Protein AF-A0A528V2T0-F1 (afdb_monomer_lite)

Secondary structure (DSSP, 8-state):
---SPPP-----SSEEEEEEEEEETTEEEEEEEEETT--------TTSSHHHHHHHHHTSS-EE-SEEEETTEESPPPP-

Structure (mmCIF, N/CA/C/O backbone):
data_AF-A0A528V2T0-F1
#
_entry.id   AF-A0A528V2T0-F1
#
loop_
_atom_site.group_PDB
_atom_site.id
_atom_site.type_symbol
_atom_site.label_atom_id
_atom_site.label_alt_id
_atom_site.label_comp_id
_atom_site.label_asym_id
_atom_site.label_entity_id
_atom_site.label_seq_id
_atom_site.pdbx_PDB_ins_code
_atom_site.Cartn_x
_atom_site.Cartn_y
_atom_site.Cartn_z
_atom_site.occupancy
_atom_site.B_iso_or_equiv
_atom_site.auth_seq_id
_atom_site.auth_comp_id
_atom_site.auth_asym_id
_atom_site.auth_atom_id
_atom_site.pdbx_PDB_model_num
ATOM 1 N N . GLY A 1 1 ? -30.164 20.401 12.670 1.00 57.91 1 GLY A N 1
ATOM 2 C CA . GLY A 1 1 ? -29.732 20.242 11.272 1.00 57.91 1 GLY A CA 1
ATOM 3 C C . GLY A 1 1 ? -28.803 19.059 11.213 1.00 57.91 1 GLY A C 1
ATOM 4 O O . GLY A 1 1 ? -27.604 19.216 11.075 1.00 57.91 1 GLY A O 1
ATOM 5 N N . ASP A 1 2 ? -29.380 17.893 11.417 1.00 75.75 2 ASP A N 1
ATOM 6 C CA . ASP A 1 2 ? -28.787 16.619 11.816 1.00 75.75 2 ASP A CA 1
ATOM 7 C C . ASP A 1 2 ? -29.061 15.605 10.697 1.00 75.75 2 ASP A C 1
ATOM 9 O O . ASP A 1 2 ? -29.440 14.462 10.913 1.00 75.75 2 ASP A O 1
ATOM 13 N N . LEU A 1 3 ? -28.894 16.086 9.458 1.00 82.56 3 LEU A N 1
ATOM 14 C CA . LEU A 1 3 ? -29.236 15.378 8.222 1.00 82.56 3 LEU A CA 1
ATOM 15 C C . LEU A 1 3 ? -28.407 14.110 8.004 1.00 82.56 3 LEU A C 1
ATOM 17 O O . LEU A 1 3 ? -28.802 13.263 7.208 1.00 82.56 3 LEU A O 1
ATOM 21 N N . PHE A 1 4 ? -27.280 13.972 8.704 1.00 78.81 4 PHE A N 1
ATOM 22 C CA . PHE A 1 4 ? -26.427 12.798 8.621 1.00 78.81 4 PHE A CA 1
ATOM 23 C C . PHE A 1 4 ? -26.088 12.275 10.014 1.00 78.81 4 PHE A C 1
ATOM 25 O O . PHE A 1 4 ? -25.863 13.073 10.932 1.00 78.81 4 PHE A O 1
ATOM 32 N N . PRO A 1 5 ? -26.023 10.942 10.174 1.00 79.44 5 PRO A N 1
ATOM 33 C CA . PRO A 1 5 ? -25.549 10.343 11.407 1.00 79.44 5 PRO A CA 1
ATOM 34 C C . PRO A 1 5 ? -24.128 10.824 11.712 1.00 79.44 5 PRO A C 1
ATOM 36 O O . PRO A 1 5 ? -23.284 10.954 10.823 1.00 79.44 5 PRO A O 1
ATOM 39 N N . GLN A 1 6 ? -23.869 11.081 12.992 1.00 74.25 6 GLN A N 1
ATOM 40 C CA . GLN A 1 6 ? -22.524 11.361 13.484 1.00 74.25 6 GLN A CA 1
ATOM 41 C C . GLN A 1 6 ? -21.652 10.132 13.213 1.00 74.25 6 GLN A C 1
ATOM 43 O O . GLN A 1 6 ? -21.998 9.026 13.631 1.00 74.25 6 GLN A O 1
ATOM 48 N N . TRP A 1 7 ? -20.541 10.314 12.498 1.00 76.38 7 TRP A N 1
ATOM 49 C CA . TRP A 1 7 ? -19.630 9.213 12.204 1.00 76.38 7 TRP A CA 1
ATOM 50 C C . TRP A 1 7 ? -19.068 8.636 13.507 1.00 76.38 7 TRP A C 1
ATOM 52 O O . TRP A 1 7 ? -18.391 9.330 14.265 1.00 76.38 7 TRP A O 1
ATOM 62 N N . GLN A 1 8 ? -19.317 7.352 13.748 1.00 73.38 8 GLN A N 1
ATOM 63 C CA . GLN A 1 8 ? -18.703 6.600 14.837 1.00 73.38 8 GLN A CA 1
ATOM 64 C C . GLN A 1 8 ? -17.627 5.695 14.247 1.00 73.38 8 GLN A C 1
ATOM 66 O O . GLN A 1 8 ? -17.924 4.694 13.592 1.00 73.38 8 GLN A O 1
ATOM 71 N N . ALA A 1 9 ? -16.362 6.055 14.468 1.00 72.31 9 ALA A N 1
ATOM 72 C CA . ALA A 1 9 ? -15.250 5.212 14.058 1.00 72.31 9 ALA A CA 1
ATOM 73 C C . ALA A 1 9 ? -15.365 3.846 14.753 1.00 72.31 9 ALA A C 1
ATOM 75 O O . ALA A 1 9 ? -15.392 3.770 15.978 1.00 72.31 9 ALA A O 1
ATOM 76 N N . SER A 1 10 ? -15.435 2.779 13.959 1.00 73.56 10 SER A N 1
ATOM 77 C CA . SER A 1 10 ? -15.555 1.392 14.432 1.00 73.56 10 SER A CA 1
ATOM 78 C C . SER A 1 10 ? -14.298 0.578 14.112 1.00 73.56 10 SER A C 1
ATOM 80 O O . SER A 1 10 ? -14.378 -0.626 13.878 1.00 73.56 10 SER A O 1
ATOM 82 N N . ALA A 1 11 ? -13.133 1.235 14.061 1.00 75.44 11 ALA A N 1
ATOM 83 C CA . ALA A 1 11 ? -11.876 0.570 13.743 1.00 75.44 11 ALA A CA 1
ATOM 84 C C . ALA A 1 11 ? -11.544 -0.494 14.807 1.00 75.44 11 ALA A C 1
ATOM 86 O O . ALA A 1 11 ? -11.353 -0.177 15.982 1.00 75.44 11 ALA A O 1
ATOM 87 N N . SER A 1 12 ? -11.485 -1.759 14.395 1.00 84.19 12 SER A N 1
ATOM 88 C CA . SER A 1 12 ? -11.058 -2.880 15.241 1.00 84.19 12 SER A CA 1
ATOM 89 C C . SER A 1 12 ? -9.532 -2.927 15.362 1.00 84.19 12 SER A C 1
ATOM 91 O O . SER A 1 12 ? -8.823 -2.373 14.531 1.00 84.19 12 SER A O 1
ATOM 93 N N . ALA A 1 13 ? -8.994 -3.647 16.349 1.00 84.06 13 ALA A N 1
ATOM 94 C CA . ALA A 1 13 ? -7.556 -3.919 16.429 1.00 84.06 13 ALA A CA 1
ATOM 95 C C . ALA A 1 13 ? -7.040 -4.819 15.284 1.00 84.06 13 ALA A C 1
ATOM 97 O O . ALA A 1 13 ? -5.836 -4.874 15.045 1.00 84.06 13 ALA A O 1
ATOM 98 N N . ALA A 1 14 ? -7.929 -5.533 14.585 1.00 90.75 14 ALA A N 1
ATOM 99 C CA . ALA A 1 14 ? -7.559 -6.426 13.493 1.00 90.75 14 ALA A CA 1
ATOM 100 C C . ALA A 1 14 ? -7.232 -5.656 12.201 1.00 90.75 14 ALA A C 1
ATOM 102 O O . ALA A 1 14 ? -8.072 -4.908 11.688 1.00 90.75 14 ALA A O 1
ATOM 103 N N . ASN A 1 15 ? -6.046 -5.898 11.637 1.00 94.62 15 ASN A N 1
ATOM 104 C CA . ASN A 1 15 ? -5.651 -5.359 10.336 1.00 94.62 15 ASN A CA 1
ATOM 105 C C . ASN A 1 15 ? -6.441 -6.040 9.209 1.00 94.62 15 ASN A C 1
ATOM 107 O O . ASN A 1 15 ? -6.394 -7.260 9.059 1.00 94.62 15 ASN A O 1
ATOM 111 N N . ALA A 1 16 ? -7.142 -5.238 8.411 1.00 95.19 16 ALA A N 1
ATOM 112 C CA . ALA A 1 16 ? -7.750 -5.664 7.157 1.00 95.19 16 ALA A CA 1
ATOM 113 C C . ALA A 1 16 ? -6.703 -5.733 6.039 1.00 95.19 16 ALA A C 1
ATOM 115 O O . ALA A 1 16 ? -6.727 -6.655 5.233 1.00 95.19 16 ALA A O 1
ATOM 116 N N . ILE A 1 17 ? -5.758 -4.792 6.002 1.00 96.81 17 ILE A N 1
ATOM 117 C CA . ILE A 1 17 ? -4.642 -4.804 5.050 1.00 96.81 17 ILE A CA 1
ATOM 118 C C . ILE A 1 17 ? -3.352 -4.602 5.832 1.00 96.81 17 ILE A C 1
ATOM 120 O O . ILE A 1 17 ? -3.277 -3.745 6.709 1.00 96.81 17 ILE A O 1
ATOM 124 N N . SER A 1 18 ? -2.340 -5.399 5.519 1.00 97.81 18 SER A N 1
ATOM 125 C CA . SER A 1 18 ? -0.988 -5.252 6.040 1.00 97.81 18 SER A CA 1
ATOM 126 C C . SER A 1 18 ? -0.017 -5.553 4.914 1.00 97.81 18 SER A C 1
ATOM 128 O O . SER A 1 18 ? -0.091 -6.628 4.326 1.00 97.81 18 SER A O 1
ATOM 130 N N . VAL A 1 19 ? 0.866 -4.615 4.588 1.00 98.19 19 VAL A N 1
ATOM 131 C CA . VAL A 1 19 ? 1.934 -4.821 3.605 1.00 98.19 19 VAL A CA 1
ATOM 132 C C . VAL A 1 19 ? 3.265 -4.358 4.168 1.00 98.19 19 VAL A C 1
ATOM 134 O O . VAL A 1 19 ? 3.320 -3.396 4.941 1.00 98.19 19 VAL A O 1
ATOM 137 N N . ARG A 1 20 ? 4.337 -5.056 3.797 1.00 98.50 20 ARG A N 1
ATOM 138 C CA . ARG A 1 20 ? 5.707 -4.703 4.166 1.00 98.50 20 ARG A CA 1
ATOM 139 C C . ARG A 1 20 ? 6.584 -4.565 2.940 1.00 98.50 20 ARG A C 1
ATOM 141 O O . ARG A 1 20 ? 6.563 -5.433 2.061 1.00 98.50 20 ARG A O 1
ATOM 148 N N . ASN A 1 21 ? 7.371 -3.498 2.892 1.00 98.38 21 ASN A N 1
ATOM 149 C CA . ASN A 1 21 ? 8.256 -3.163 1.786 1.00 98.38 21 ASN A CA 1
ATOM 150 C C . ASN A 1 21 ? 7.522 -3.222 0.429 1.00 98.38 21 ASN A C 1
ATOM 152 O O . ASN A 1 21 ? 7.933 -3.903 -0.513 1.00 98.38 21 ASN A O 1
ATOM 156 N N . PHE A 1 22 ? 6.349 -2.593 0.377 1.00 98.25 22 PHE A N 1
ATOM 157 C CA . PHE A 1 22 ? 5.487 -2.571 -0.792 1.00 98.25 22 PHE A CA 1
ATOM 158 C C . PHE A 1 22 ? 5.971 -1.535 -1.808 1.00 98.25 22 PHE A C 1
ATOM 160 O O . PHE A 1 22 ? 6.251 -0.389 -1.469 1.00 98.25 22 PHE A O 1
ATOM 167 N N . SER A 1 23 ? 6.041 -1.917 -3.077 1.00 98.12 23 SER A N 1
ATOM 168 C CA . SER A 1 23 ? 6.317 -1.001 -4.183 1.00 98.12 23 SER A CA 1
ATOM 169 C C . SER A 1 23 ? 5.416 -1.306 -5.371 1.00 98.12 23 SER A C 1
ATOM 171 O O . SER A 1 23 ? 5.291 -2.464 -5.772 1.00 98.12 23 SER A O 1
ATOM 173 N N . ALA A 1 24 ? 4.874 -0.259 -5.982 1.00 97.00 24 ALA A N 1
ATOM 174 C CA . ALA A 1 24 ? 4.098 -0.302 -7.217 1.00 97.00 24 ALA A CA 1
ATOM 175 C C . ALA A 1 24 ? 4.273 1.040 -7.936 1.00 97.00 24 ALA A C 1
ATOM 177 O O . ALA A 1 24 ? 4.266 2.079 -7.280 1.00 97.00 24 ALA A O 1
ATOM 178 N N . GLY A 1 25 ? 4.489 1.034 -9.255 1.00 96.69 25 GLY A N 1
ATOM 179 C CA . GLY A 1 25 ? 4.749 2.266 -10.014 1.00 96.69 25 GLY A CA 1
ATOM 180 C C . GLY A 1 25 ? 5.848 3.140 -9.383 1.00 96.69 25 GLY A C 1
ATOM 181 O O . GLY A 1 25 ? 6.999 2.698 -9.256 1.00 96.69 25 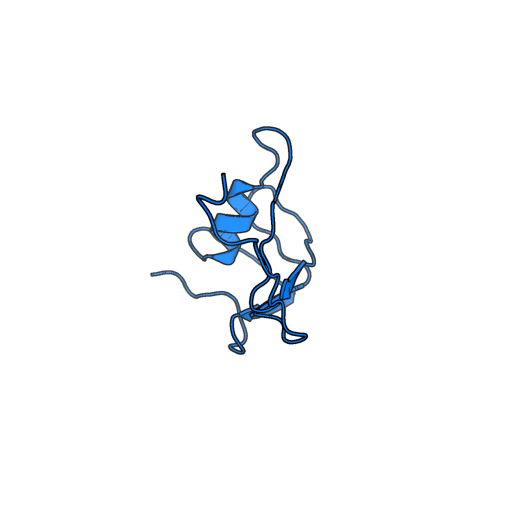GLY A O 1
ATOM 182 N N . LEU A 1 26 ? 5.482 4.364 -8.991 1.00 96.31 26 LEU A N 1
ATOM 183 C CA . LEU A 1 26 ? 6.322 5.358 -8.313 1.00 96.31 26 LEU A CA 1
ATOM 184 C C . LEU A 1 26 ? 6.459 5.140 -6.799 1.00 96.31 26 LEU A C 1
ATOM 186 O O . LEU A 1 26 ? 7.396 5.670 -6.203 1.00 96.31 26 LEU A O 1
ATOM 190 N N . MET A 1 27 ? 5.579 4.356 -6.176 1.00 96.25 27 MET A N 1
ATOM 191 C CA . MET A 1 27 ? 5.661 4.044 -4.749 1.00 96.25 27 MET A CA 1
ATOM 192 C C . MET A 1 27 ? 6.790 3.061 -4.465 1.00 96.25 27 MET A C 1
ATOM 194 O O . MET A 1 27 ? 6.947 2.045 -5.155 1.00 96.25 27 MET A O 1
ATOM 198 N N . ARG A 1 28 ? 7.583 3.370 -3.436 1.00 96.88 28 ARG A N 1
ATOM 199 C CA . ARG A 1 28 ? 8.780 2.619 -3.049 1.00 96.88 28 ARG A CA 1
ATOM 200 C C . ARG A 1 28 ? 8.748 2.299 -1.565 1.00 96.88 28 ARG A C 1
ATOM 202 O O . ARG A 1 28 ? 8.517 3.191 -0.756 1.00 96.88 28 ARG A O 1
ATOM 209 N N . ASP A 1 29 ? 9.019 1.035 -1.265 1.00 97.38 29 ASP A N 1
ATOM 210 C CA . ASP A 1 29 ? 9.331 0.507 0.062 1.00 97.38 29 ASP A CA 1
ATOM 211 C C . ASP A 1 29 ? 8.359 0.971 1.173 1.00 97.38 29 ASP A C 1
ATOM 213 O O . ASP A 1 29 ? 8.761 1.372 2.262 1.00 97.38 29 ASP A O 1
ATOM 217 N N . VAL A 1 30 ? 7.056 0.921 0.882 1.00 97.44 30 VAL A N 1
ATOM 218 C CA . VAL A 1 30 ? 5.974 1.343 1.781 1.00 97.44 30 VAL A CA 1
ATOM 219 C C . VAL A 1 30 ? 5.628 0.230 2.771 1.00 97.44 30 VAL A C 1
ATOM 221 O O . VAL A 1 30 ? 5.299 -0.889 2.373 1.00 97.44 30 VAL A O 1
ATOM 224 N N . ASP A 1 31 ? 5.619 0.562 4.059 1.00 98.19 31 ASP A N 1
ATOM 225 C CA . ASP A 1 31 ? 4.989 -0.244 5.104 1.00 98.19 31 ASP A CA 1
ATOM 226 C C . ASP A 1 31 ? 3.645 0.389 5.474 1.00 98.19 31 ASP A C 1
ATOM 228 O O . ASP A 1 31 ? 3.577 1.575 5.803 1.00 98.19 31 ASP A O 1
ATOM 232 N N . LEU A 1 32 ? 2.566 -0.392 5.408 1.00 97.12 32 LEU A N 1
ATOM 233 C CA . LEU A 1 32 ? 1.215 0.102 5.668 1.00 97.12 32 LEU A CA 1
ATOM 234 C C . LEU A 1 32 ? 0.378 -0.956 6.385 1.00 97.12 32 LEU A C 1
ATOM 236 O O . LEU A 1 32 ? 0.353 -2.118 5.978 1.00 97.12 32 LEU A O 1
ATOM 240 N N . ASP A 1 33 ? -0.333 -0.525 7.424 1.00 97.06 33 ASP A N 1
ATOM 241 C CA . ASP A 1 33 ? -1.367 -1.294 8.111 1.00 97.06 33 ASP A CA 1
ATOM 242 C C . ASP A 1 33 ? -2.669 -0.494 8.102 1.00 97.06 33 ASP A C 1
ATOM 244 O O . ASP A 1 33 ? -2.675 0.687 8.446 1.00 97.06 33 ASP A O 1
ATOM 248 N N . ILE A 1 34 ? -3.766 -1.145 7.720 1.00 95.62 34 ILE A N 1
ATOM 249 C CA . ILE A 1 34 ? -5.114 -0.574 7.716 1.00 95.62 34 ILE A CA 1
ATOM 250 C C . ILE A 1 34 ? -6.006 -1.485 8.540 1.00 95.62 34 ILE A C 1
ATOM 252 O O . ILE A 1 34 ? -6.127 -2.681 8.252 1.00 95.62 34 ILE A O 1
ATOM 256 N N . ARG A 1 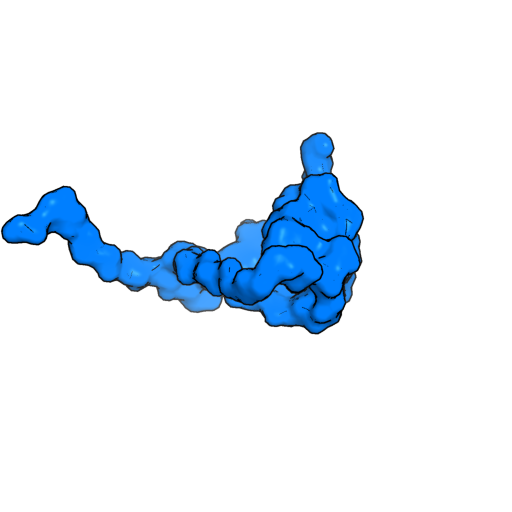35 ? -6.648 -0.927 9.561 1.00 95.19 35 ARG A N 1
ATOM 257 C CA . ARG A 1 35 ? -7.541 -1.667 10.449 1.00 95.19 35 ARG A CA 1
ATOM 258 C C . ARG A 1 35 ? -8.911 -1.891 9.823 1.00 95.19 35 ARG A C 1
ATOM 260 O O . ARG A 1 35 ? -9.400 -1.110 9.012 1.00 95.19 35 ARG A O 1
ATOM 267 N N . THR A 1 36 ? -9.574 -2.960 10.248 1.00 93.25 36 THR A N 1
ATOM 268 C CA . THR A 1 36 ? -10.961 -3.233 9.853 1.00 93.25 36 THR A CA 1
ATOM 269 C C . THR A 1 36 ? -11.854 -2.085 10.315 1.00 93.25 36 THR A C 1
ATOM 271 O O . THR A 1 36 ? -11.925 -1.829 11.513 1.00 93.25 36 THR A O 1
ATOM 274 N N . GLY A 1 37 ? -12.531 -1.409 9.381 1.00 90.50 37 GLY A N 1
ATOM 275 C CA . GLY A 1 37 ? -13.398 -0.256 9.663 1.00 90.50 37 GLY A CA 1
ATOM 276 C C . GLY A 1 37 ? -12.682 1.101 9.714 1.00 90.50 37 GLY A C 1
ATOM 277 O O . GLY A 1 37 ? -13.324 2.114 9.989 1.00 90.50 37 GLY A O 1
ATOM 278 N N . GLU A 1 38 ? -11.373 1.143 9.457 1.00 91.25 38 GLU A N 1
ATOM 279 C CA . GLU A 1 38 ? -10.616 2.388 9.317 1.00 91.25 38 GLU A CA 1
ATOM 280 C C . GLU A 1 38 ? -10.869 3.044 7.953 1.00 91.25 38 GLU A C 1
ATOM 282 O O . GLU A 1 38 ? -10.921 2.372 6.923 1.00 91.25 38 GLU A O 1
ATOM 287 N N . VAL A 1 39 ? -11.002 4.372 7.946 1.00 90.19 39 VAL A N 1
ATOM 288 C CA . VAL A 1 39 ? -11.050 5.177 6.719 1.00 90.19 39 VAL A CA 1
ATOM 289 C C . VAL A 1 39 ? -9.701 5.864 6.560 1.00 90.19 39 VAL A C 1
ATOM 291 O O . VAL A 1 39 ? -9.397 6.813 7.281 1.00 90.19 39 VAL A O 1
ATOM 294 N N . LEU A 1 40 ? -8.894 5.375 5.618 1.00 90.81 40 LEU A N 1
ATOM 295 C CA . LEU A 1 40 ? -7.580 5.931 5.308 1.00 90.81 40 LEU A CA 1
ATOM 296 C C . LEU A 1 40 ? -7.679 6.941 4.159 1.00 90.81 40 LEU A C 1
ATOM 298 O O . LEU A 1 40 ? -8.092 6.597 3.053 1.00 90.81 40 LEU A O 1
ATOM 302 N N . GLY A 1 41 ? -7.243 8.176 4.407 1.00 93.25 41 GLY A N 1
ATOM 303 C CA . GLY A 1 41 ? -7.005 9.172 3.363 1.00 93.25 41 GLY A CA 1
ATOM 304 C C . GLY A 1 41 ? -5.535 9.187 2.943 1.00 93.25 41 GLY A C 1
ATOM 305 O O . GLY A 1 41 ? -4.654 9.224 3.798 1.00 93.25 41 GLY A O 1
ATOM 306 N N . ILE A 1 42 ? -5.268 9.196 1.634 1.00 93.25 42 ILE A N 1
ATOM 307 C CA . ILE A 1 42 ? -3.912 9.272 1.071 1.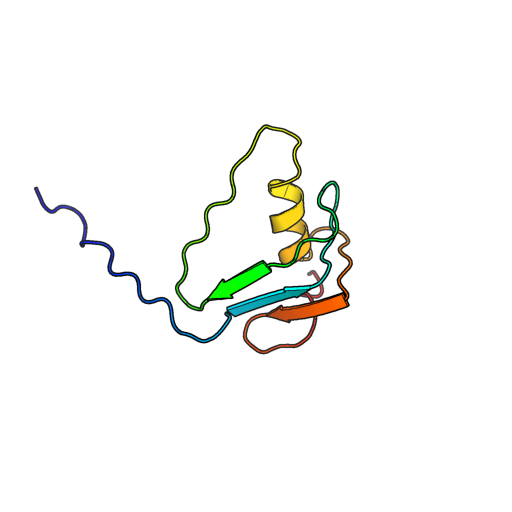00 93.25 42 ILE A CA 1
ATOM 308 C C . ILE A 1 42 ? -3.790 10.586 0.303 1.00 93.25 42 ILE A C 1
ATOM 310 O O . ILE A 1 42 ? -4.524 10.823 -0.654 1.00 93.25 42 ILE A O 1
ATOM 314 N N . GLY A 1 43 ? -2.887 11.458 0.748 1.00 92.81 43 GLY A N 1
ATOM 315 C CA .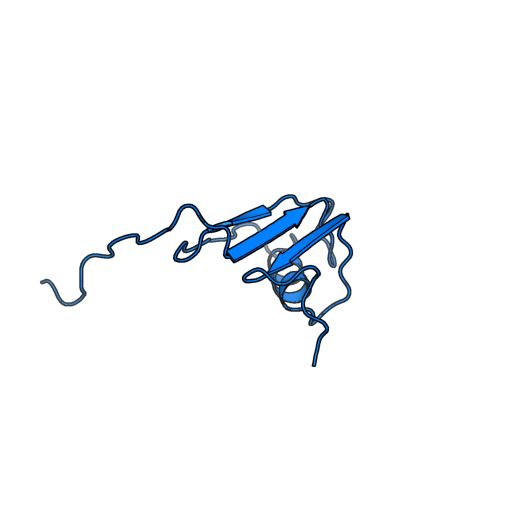 GLY A 1 43 ? -2.680 12.786 0.172 1.00 92.81 43 GLY A CA 1
ATOM 316 C C . GLY A 1 43 ? -1.335 12.937 -0.536 1.00 92.81 43 GLY A C 1
ATOM 317 O O . GLY A 1 43 ? -0.412 12.151 -0.343 1.00 92.81 43 GLY A O 1
ATOM 318 N N . GLY A 1 44 ? -1.220 13.986 -1.348 1.00 90.00 44 GLY A N 1
ATOM 319 C CA . GLY A 1 44 ? 0.031 14.464 -1.939 1.00 90.00 44 GLY A CA 1
ATOM 320 C C . GLY A 1 44 ? -0.212 15.203 -3.257 1.00 90.00 44 GLY A C 1
ATOM 321 O O . GLY A 1 44 ? -1.355 15.445 -3.640 1.00 90.00 44 GLY A O 1
ATOM 322 N N . LEU A 1 45 ? 0.867 15.578 -3.944 1.00 95.50 45 LEU A N 1
ATOM 323 C CA . LEU A 1 45 ? 0.784 16.261 -5.237 1.00 95.50 45 LEU A CA 1
ATOM 324 C C . LEU A 1 45 ? 0.535 15.271 -6.380 1.00 95.50 45 LEU A C 1
ATOM 326 O O . LEU A 1 45 ? 0.843 14.082 -6.262 1.00 95.50 45 LEU A O 1
ATOM 330 N N . VAL A 1 46 ? 0.009 15.781 -7.495 1.00 93.50 46 VAL A N 1
ATOM 331 C CA . VAL A 1 46 ? -0.159 15.009 -8.733 1.00 93.50 46 VAL A CA 1
ATOM 332 C C . VAL A 1 46 ? 1.182 14.401 -9.147 1.00 93.50 46 VAL A C 1
ATOM 334 O O . VAL A 1 46 ? 2.207 15.082 -9.139 1.00 93.50 46 VAL A O 1
ATOM 337 N N . GLY A 1 47 ? 1.161 13.116 -9.508 1.00 92.12 47 GLY A N 1
ATOM 338 C CA . GLY A 1 47 ? 2.349 12.389 -9.955 1.00 92.12 47 GLY A CA 1
ATOM 339 C C . GLY A 1 47 ? 3.261 11.895 -8.830 1.00 92.12 47 GLY A C 1
ATOM 340 O O . GLY A 1 47 ? 4.409 11.566 -9.103 1.00 92.12 47 GLY A O 1
ATOM 341 N N . GLN A 1 48 ? 2.782 11.831 -7.580 1.00 95.06 48 GLN A N 1
ATOM 342 C CA . GLN A 1 48 ? 3.551 11.262 -6.462 1.00 95.06 48 GLN A CA 1
ATOM 343 C C . GLN A 1 48 ? 3.150 9.833 -6.075 1.00 95.06 48 GLN A C 1
ATOM 345 O O . GLN A 1 48 ? 3.604 9.339 -5.050 1.00 95.06 48 GLN A O 1
ATOM 350 N N . GLY A 1 49 ? 2.349 9.148 -6.897 1.00 95.00 49 GLY A N 1
ATOM 351 C CA . GLY A 1 49 ? 2.120 7.703 -6.781 1.00 95.00 49 GLY A CA 1
ATOM 352 C C . GLY A 1 49 ? 0.975 7.278 -5.857 1.00 95.00 49 GLY A C 1
ATOM 353 O O . GLY A 1 49 ? 0.890 6.103 -5.514 1.00 95.00 49 GLY A O 1
ATOM 354 N N . GLN A 1 50 ? 0.085 8.186 -5.437 1.00 96.25 50 GLN A N 1
ATOM 355 C CA . GLN A 1 50 ? -1.100 7.809 -4.645 1.00 96.25 50 GLN A CA 1
ATOM 356 C C . GLN A 1 50 ? -1.977 6.817 -5.417 1.00 96.25 50 GLN A C 1
ATOM 358 O O . GLN A 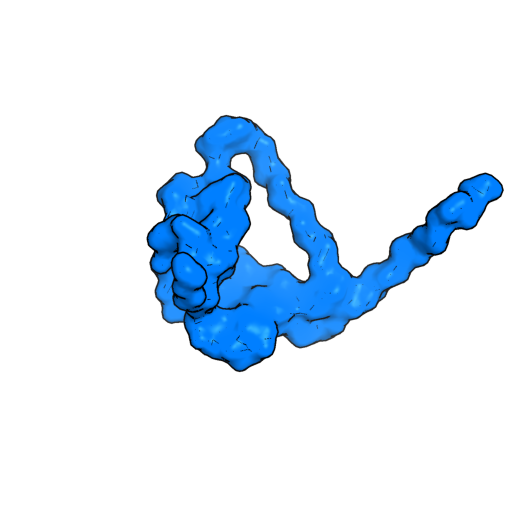1 50 ? -2.467 5.844 -4.850 1.00 96.25 50 GLN A O 1
ATOM 363 N N . GLU A 1 51 ? -2.126 7.052 -6.723 1.00 95.69 51 GLU A N 1
ATOM 364 C CA . GLU A 1 51 ? -2.809 6.142 -7.639 1.00 95.69 51 GLU A CA 1
ATOM 365 C C . GLU A 1 51 ? -2.096 4.785 -7.705 1.00 95.69 51 GLU A C 1
ATOM 367 O O . GLU A 1 51 ? -2.737 3.756 -7.509 1.00 95.69 51 GLU A O 1
ATOM 372 N N . ASP A 1 52 ? -0.770 4.772 -7.863 1.00 96.50 52 ASP A N 1
ATOM 373 C CA . ASP A 1 52 ? 0.016 3.534 -7.930 1.00 96.50 52 ASP A CA 1
ATOM 374 C C . ASP A 1 52 ? -0.099 2.686 -6.654 1.00 96.50 52 ASP A C 1
ATOM 376 O O . ASP A 1 52 ? -0.173 1.459 -6.737 1.00 96.50 52 ASP A O 1
ATOM 380 N N . LEU A 1 53 ? -0.146 3.321 -5.473 1.00 95.81 53 LEU A N 1
ATOM 381 C CA . LEU A 1 53 ? -0.364 2.624 -4.202 1.00 95.81 53 LEU A CA 1
ATOM 382 C C . LEU A 1 53 ? -1.690 1.858 -4.222 1.00 95.81 53 LEU A C 1
ATOM 384 O O . LEU A 1 53 ? -1.727 0.671 -3.902 1.00 95.81 53 LEU A O 1
ATOM 388 N N . LEU A 1 54 ? -2.771 2.532 -4.620 1.00 94.75 54 LEU A N 1
ATOM 389 C CA . LEU A 1 54 ? -4.113 1.954 -4.646 1.00 94.75 54 LEU A CA 1
ATOM 390 C C . LEU A 1 54 ? -4.242 0.880 -5.732 1.00 94.75 54 LEU A C 1
ATOM 392 O O . LEU A 1 54 ? -4.729 -0.215 -5.450 1.00 94.75 54 LEU A O 1
ATOM 396 N N . LEU A 1 55 ? -3.766 1.157 -6.949 1.00 95.00 55 LEU A N 1
ATOM 397 C CA . L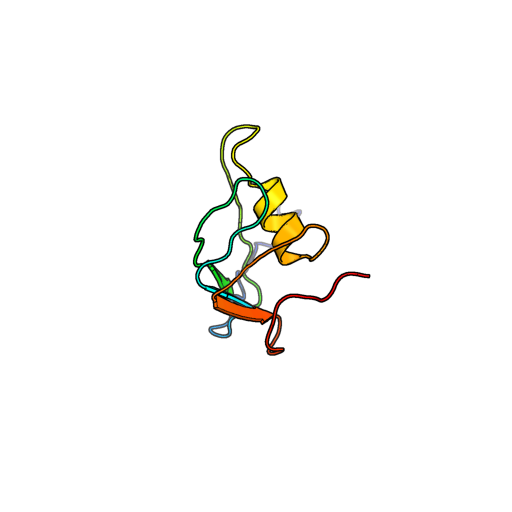EU A 1 55 ? -3.808 0.208 -8.062 1.00 95.00 55 LEU A CA 1
ATOM 398 C C . LEU A 1 55 ? -2.969 -1.041 -7.779 1.00 95.00 55 LEU A C 1
ATOM 400 O O . LEU A 1 55 ? -3.393 -2.151 -8.102 1.00 95.00 55 LEU A O 1
ATOM 404 N N . GLY A 1 56 ? -1.795 -0.882 -7.163 1.00 95.56 56 GLY A N 1
ATOM 405 C CA . GLY A 1 56 ? -0.930 -2.003 -6.815 1.00 95.56 56 GLY A CA 1
ATOM 406 C C . GLY A 1 56 ? -1.491 -2.852 -5.671 1.00 95.56 56 GLY A C 1
ATOM 407 O O . GLY A 1 56 ? -1.429 -4.076 -5.747 1.00 95.56 56 GLY A O 1
ATOM 408 N N . LEU A 1 57 ? -2.087 -2.236 -4.640 1.00 94.31 57 LEU A N 1
ATOM 409 C CA . LEU A 1 57 ? -2.781 -2.964 -3.566 1.00 94.31 57 LEU A CA 1
ATOM 410 C C . LEU A 1 57 ? -3.999 -3.735 -4.087 1.00 94.31 57 LEU A C 1
ATOM 412 O O . LEU A 1 57 ? -4.283 -4.829 -3.606 1.00 94.31 57 LEU A O 1
ATOM 416 N N . TYR A 1 58 ? -4.702 -3.177 -5.075 1.00 92.81 58 TYR A N 1
ATOM 417 C CA . TYR A 1 58 ? -5.820 -3.832 -5.754 1.00 92.81 58 TYR A CA 1
ATOM 418 C C . TYR A 1 58 ? -5.374 -4.953 -6.714 1.00 92.81 58 TYR A C 1
ATOM 420 O O . TYR A 1 58 ? -6.179 -5.811 -7.066 1.00 92.81 58 TYR A O 1
ATOM 428 N N . GLY A 1 59 ? -4.101 -4.976 -7.123 1.00 93.31 59 GLY A N 1
ATOM 429 C CA . GLY A 1 59 ? -3.567 -5.949 -8.080 1.00 93.31 59 GLY A CA 1
ATOM 430 C C . GLY A 1 59 ? -3.808 -5.594 -9.553 1.00 93.31 59 GLY A C 1
ATOM 431 O O . GLY A 1 59 ? -3.621 -6.447 -10.416 1.00 93.31 59 GLY A O 1
ATOM 432 N N . ALA A 1 60 ? -4.201 -4.351 -9.866 1.00 95.06 60 ALA A N 1
ATOM 433 C CA . ALA A 1 60 ? -4.384 -3.886 -11.250 1.00 95.06 60 ALA A CA 1
ATOM 434 C C . ALA A 1 60 ? -3.065 -3.573 -11.971 1.00 95.06 60 ALA A C 1
ATOM 436 O O . ALA A 1 60 ? -3.018 -3.573 -13.200 1.00 95.06 60 ALA A O 1
ATOM 437 N N . ILE A 1 61 ? -1.999 -3.289 -11.222 1.00 95.38 61 ILE A N 1
ATOM 438 C CA . ILE A 1 61 ? -0.654 -3.088 -11.766 1.00 95.38 61 ILE A CA 1
ATOM 439 C C . ILE A 1 61 ? 0.349 -3.977 -11.026 1.00 95.38 61 ILE A C 1
ATOM 441 O O . ILE A 1 61 ? 0.103 -4.341 -9.872 1.00 95.38 61 ILE A O 1
ATOM 445 N N . PRO A 1 62 ? 1.498 -4.314 -11.644 1.00 95.00 62 PRO A N 1
ATOM 446 C CA . PRO A 1 62 ? 2.535 -5.082 -10.975 1.00 95.00 62 PRO A CA 1
ATOM 447 C C . PRO A 1 62 ? 2.990 -4.408 -9.680 1.00 95.00 62 PRO A C 1
ATOM 449 O O . PRO A 1 62 ? 3.374 -3.236 -9.665 1.00 95.00 62 PRO A O 1
ATOM 452 N N . ALA A 1 63 ? 2.998 -5.190 -8.609 1.00 96.56 63 ALA A N 1
ATOM 453 C CA . ALA A 1 63 ? 3.468 -4.776 -7.303 1.00 96.56 63 ALA A CA 1
ATOM 454 C C . ALA A 1 63 ? 4.412 -5.830 -6.724 1.00 96.56 63 ALA A C 1
ATOM 456 O O . ALA A 1 63 ? 4.332 -7.019 -7.036 1.00 96.56 63 ALA A O 1
ATOM 457 N N . ARG A 1 64 ? 5.323 -5.379 -5.868 1.00 96.75 64 ARG A N 1
ATOM 458 C CA . ARG A 1 64 ? 6.253 -6.225 -5.116 1.00 96.75 64 ARG A CA 1
ATOM 459 C C . ARG A 1 64 ? 6.148 -5.887 -3.643 1.00 96.75 64 ARG A C 1
ATOM 461 O O . ARG A 1 64 ? 5.954 -4.731 -3.286 1.00 96.75 64 ARG A O 1
ATOM 468 N N . THR A 1 65 ? 6.276 -6.896 -2.799 1.00 98.00 65 THR A N 1
ATOM 469 C CA . THR A 1 65 ? 6.195 -6.755 -1.347 1.00 98.00 65 THR A CA 1
ATOM 470 C C . THR A 1 65 ? 6.982 -7.878 -0.686 1.00 98.00 65 THR A C 1
ATOM 472 O O . THR A 1 65 ? 7.097 -8.964 -1.255 1.00 98.00 65 THR A O 1
ATOM 475 N N . ALA A 1 66 ? 7.548 -7.617 0.490 1.00 98.12 66 ALA A N 1
ATOM 476 C CA . ALA A 1 66 ? 8.194 -8.649 1.296 1.00 98.12 66 ALA A CA 1
ATOM 477 C C . ALA A 1 66 ? 7.158 -9.558 1.973 1.00 98.12 66 ALA A C 1
ATOM 479 O O . ALA A 1 66 ? 7.346 -10.770 2.051 1.00 98.12 66 ALA A O 1
ATOM 480 N N . SER A 1 67 ? 6.056 -8.979 2.445 1.00 98.00 67 SER A N 1
ATOM 481 C CA . SER A 1 67 ? 4.920 -9.720 2.980 1.00 98.00 67 SER A CA 1
ATOM 482 C C . SER A 1 67 ? 3.641 -8.906 2.844 1.00 98.00 67 SER A C 1
ATOM 484 O O . SER A 1 67 ? 3.652 -7.682 2.966 1.00 98.00 67 SER A O 1
ATOM 486 N N . ALA A 1 68 ? 2.532 -9.599 2.606 1.00 97.44 68 ALA A N 1
ATOM 487 C CA . ALA A 1 68 ? 1.215 -8.992 2.547 1.00 97.44 68 ALA A CA 1
ATOM 488 C C . ALA A 1 68 ? 0.165 -9.900 3.185 1.00 97.44 68 ALA A C 1
ATOM 490 O O . ALA A 1 68 ? 0.257 -11.126 3.089 1.00 97.44 68 ALA A O 1
ATOM 491 N N . THR A 1 69 ? -0.841 -9.276 3.785 1.00 97.31 69 THR A N 1
ATOM 492 C CA . THR A 1 69 ? -2.069 -9.915 4.248 1.00 97.31 69 THR A CA 1
ATOM 493 C C . THR A 1 69 ? -3.249 -9.017 3.891 1.00 97.31 69 THR A C 1
ATOM 495 O O . THR A 1 69 ? -3.240 -7.830 4.220 1.00 97.31 69 THR A O 1
ATOM 498 N N . VAL A 1 70 ? -4.275 -9.580 3.257 1.00 95.06 70 VAL A N 1
ATOM 499 C CA . VAL A 1 70 ? -5.524 -8.894 2.903 1.00 95.06 70 VAL A CA 1
ATOM 500 C C . VAL A 1 70 ? -6.698 -9.711 3.430 1.00 95.06 70 VAL A C 1
ATOM 502 O O . VAL A 1 70 ? -6.896 -10.855 3.037 1.00 95.06 70 VAL A O 1
ATOM 505 N N . ASN A 1 71 ? -7.471 -9.138 4.349 1.00 92.94 71 ASN A N 1
ATOM 506 C CA . ASN A 1 71 ? -8.610 -9.763 5.026 1.00 92.94 71 ASN A CA 1
ATOM 507 C C . ASN A 1 71 ? -8.296 -11.170 5.570 1.00 92.94 71 ASN A C 1
ATOM 509 O O . ASN A 1 71 ? -9.098 -12.093 5.458 1.00 92.94 71 ASN A O 1
ATOM 513 N N . GLY A 1 72 ? -7.098 -11.337 6.137 1.00 92.69 72 GLY A N 1
ATOM 514 C CA . GLY A 1 72 ? -6.608 -12.611 6.672 1.00 92.69 72 GLY A CA 1
ATOM 515 C C . GLY A 1 72 ? -6.010 -13.574 5.638 1.00 92.69 72 GLY A C 1
ATOM 516 O O . GLY A 1 72 ? -5.382 -14.550 6.038 1.00 92.69 72 GLY A O 1
ATOM 517 N N . ALA A 1 73 ? -6.137 -13.306 4.335 1.00 93.69 73 ALA A N 1
ATOM 518 C CA . ALA A 1 73 ? -5.463 -14.072 3.289 1.00 93.69 73 ALA A CA 1
ATOM 519 C C . ALA A 1 73 ? -4.031 -13.563 3.085 1.00 93.69 73 ALA A C 1
ATOM 521 O O . ALA A 1 73 ? -3.805 -12.358 2.999 1.00 93.69 73 ALA A O 1
ATOM 522 N N . SER A 1 74 ? -3.058 -14.471 3.005 1.00 96.12 74 SER A N 1
ATOM 523 C CA . SER A 1 74 ? -1.664 -14.111 2.731 1.00 96.12 74 SER A CA 1
ATOM 524 C C . SER A 1 74 ? -1.438 -13.798 1.252 1.00 96.12 74 SER A C 1
ATOM 526 O O . SER A 1 74 ? -1.914 -14.520 0.380 1.00 96.12 74 SER A O 1
ATOM 528 N N . GLY A 1 75 ? -0.631 -12.772 0.989 1.00 94.81 75 GLY A N 1
ATOM 529 C CA . GLY A 1 75 ? -0.290 -12.294 -0.348 1.00 94.81 75 GLY A CA 1
ATOM 530 C C . GLY A 1 75 ? -1.088 -11.062 -0.777 1.00 94.81 75 GLY A C 1
ATOM 531 O O . GLY A 1 75 ? -2.005 -10.610 -0.092 1.00 94.81 75 GLY A O 1
ATOM 532 N N . LEU A 1 76 ? -0.690 -10.497 -1.917 1.00 93.50 76 LEU A N 1
ATOM 533 C CA . LEU A 1 76 ? -1.485 -9.490 -2.616 1.00 93.50 76 LEU A CA 1
ATOM 534 C C . LEU A 1 76 ? -2.618 -10.179 -3.390 1.00 93.50 76 LEU A C 1
ATOM 536 O O . LEU A 1 76 ? -2.470 -11.350 -3.758 1.00 93.50 76 LEU A O 1
ATOM 540 N N . PRO A 1 77 ? -3.720 -9.474 -3.685 1.00 89.38 77 PRO A N 1
ATOM 541 C CA . PRO A 1 77 ? -4.732 -9.984 -4.595 1.00 89.38 77 PRO A CA 1
ATOM 542 C C . PRO A 1 77 ? -4.087 -10.326 -5.944 1.00 89.38 77 PRO A C 1
ATOM 544 O O . PRO A 1 77 ? -3.423 -9.491 -6.559 1.00 89.38 77 PRO A O 1
ATOM 547 N N . SER A 1 78 ? -4.261 -11.561 -6.410 1.00 73.38 78 SER A N 1
ATOM 548 C CA . SER A 1 78 ? -3.984 -11.914 -7.800 1.00 73.38 78 SER A CA 1
ATOM 549 C C . SER A 1 78 ? -5.085 -11.285 -8.653 1.00 73.38 78 SER A C 1
ATOM 551 O O . SER A 1 78 ? -6.253 -11.604 -8.432 1.00 73.38 78 SER A O 1
ATOM 553 N N . GLY A 1 79 ? -4.724 -10.361 -9.549 1.00 64.94 79 GLY A N 1
ATOM 554 C CA . GLY A 1 79 ? -5.673 -9.627 -10.392 1.00 64.94 79 GLY A CA 1
ATOM 555 C C . GLY A 1 79 ? -6.657 -10.528 -11.153 1.00 64.94 79 GLY A C 1
ATOM 556 O O . GLY A 1 79 ? -6.402 -11.717 -11.358 1.00 64.94 79 GLY A O 1
ATOM 557 N N . VAL A 1 80 ? -7.790 -9.934 -11.540 1.00 44.75 80 VAL A N 1
ATOM 558 C CA . VAL A 1 80 ? -8.760 -10.496 -12.499 1.00 44.75 80 VAL A CA 1
ATOM 559 C C . VAL A 1 80 ? -8.225 -10.489 -13.925 1.00 44.75 80 VAL A C 1
ATOM 561 O O . VAL A 1 80 ? -7.438 -9.574 -14.255 1.00 44.75 80 VAL A O 1
#

Sequence (80 aa):
GDLFPQWQASASAANAISVRNFSAGLMRDVDLDIRTGEVLGIGGLVGQGQEDLLLGLYGAIPARTASATVNGASGLPSGV

Radius of gyration: 14.6 Å; chains: 1; bounding box: 39×34×29 Å

pLDDT: mean 90.76, std 10.04, range [44.75, 98.5]

Foldseek 3Di:
DCVDDDDDQPFDPAFQKFFAQKDFDQDGGDTDTDTDRDDDDDDDDPPNCPVRVVCCQQQVGDMDTPWIDHRNDTDGDPHD